Protein AF-A0A368W1X5-F1 (afdb_monomer_lite)

Foldseek 3Di:
DWWKFFAPPPDPLVRRAIFAADDDDVPDDDQWGQGQVRDTDGPVGMDIDPDGDDHHDPSRVVVVVVVDDDDDDPPDDDD

Radius of gyration: 15.11 Å; chains: 1; bounding box: 44×25×44 Å

Structure (mmCIF, N/CA/C/O backbone):
data_AF-A0A368W1X5-F1
#
_entry.id   AF-A0A368W1X5-F1
#
loop_
_atom_site.group_PDB
_atom_site.id
_atom_site.type_symbol
_atom_site.label_atom_id
_atom_site.label_alt_id
_atom_site.label_comp_id
_atom_site.label_asym_id
_atom_site.label_entity_id
_atom_site.label_seq_id
_atom_site.pdbx_PDB_ins_code
_atom_site.Cartn_x
_atom_site.Cartn_y
_atom_site.Cartn_z
_atom_site.occupancy
_atom_site.B_iso_or_equiv
_atom_site.auth_seq_id
_atom_site.auth_comp_id
_atom_site.auth_asym_id
_atom_site.auth_atom_id
_atom_site.pdbx_PDB_model_num
ATOM 1 N N . MET A 1 1 ? 11.250 1.007 -6.038 1.00 86.00 1 MET A N 1
ATOM 2 C CA . MET A 1 1 ? 10.254 0.718 -4.980 1.00 86.00 1 MET A CA 1
ATOM 3 C C . MET A 1 1 ? 9.437 1.968 -4.715 1.00 86.00 1 MET A C 1
ATOM 5 O O . MET A 1 1 ? 9.911 3.045 -5.053 1.00 86.00 1 MET A O 1
ATOM 9 N N . VAL A 1 2 ? 8.246 1.829 -4.142 1.00 91.56 2 VAL A N 1
ATOM 10 C CA . VAL A 1 2 ? 7.349 2.945 -3.809 1.00 91.56 2 VAL A CA 1
ATOM 11 C C . VAL A 1 2 ? 6.745 2.746 -2.419 1.00 91.56 2 VAL A C 1
ATOM 13 O O . VAL A 1 2 ? 6.611 1.603 -1.976 1.00 91.56 2 VAL A O 1
ATOM 16 N N . ALA A 1 3 ? 6.420 3.841 -1.731 1.00 94.31 3 ALA A N 1
ATOM 17 C CA . ALA A 1 3 ? 5.708 3.810 -0.460 1.00 94.31 3 ALA A CA 1
ATOM 18 C C . ALA A 1 3 ? 4.192 3.878 -0.698 1.00 94.31 3 ALA A C 1
ATOM 20 O O . ALA A 1 3 ? 3.708 4.712 -1.463 1.00 94.31 3 ALA A O 1
ATOM 21 N N . VAL A 1 4 ? 3.454 2.978 -0.052 1.00 95.31 4 VAL A N 1
ATOM 22 C CA . VAL A 1 4 ? 1.999 2.845 -0.164 1.00 95.31 4 VAL A CA 1
ATOM 23 C C . VAL A 1 4 ? 1.374 2.654 1.210 1.00 95.31 4 VAL A C 1
ATOM 25 O O . VAL A 1 4 ? 1.929 1.964 2.063 1.00 95.31 4 VAL A O 1
ATOM 28 N N . ARG A 1 5 ? 0.203 3.240 1.440 1.00 95.94 5 ARG A N 1
ATOM 29 C CA . ARG A 1 5 ? -0.590 3.045 2.663 1.00 95.94 5 ARG A CA 1
ATOM 30 C C . ARG A 1 5 ? -2.073 3.045 2.329 1.00 95.94 5 ARG A C 1
ATOM 32 O O . ARG A 1 5 ? -2.473 3.543 1.281 1.00 95.94 5 ARG A O 1
ATOM 39 N N . PHE A 1 6 ? -2.898 2.526 3.233 1.00 95.88 6 PHE A N 1
ATOM 40 C CA . PHE A 1 6 ? -4.343 2.712 3.122 1.00 95.88 6 PHE A CA 1
ATOM 41 C C . PHE A 1 6 ? -4.706 4.196 3.196 1.00 95.88 6 PHE A C 1
ATOM 43 O O . PHE A 1 6 ? -4.224 4.923 4.080 1.00 95.88 6 PHE A O 1
ATOM 50 N N . ALA A 1 7 ? -5.606 4.609 2.307 1.00 94.94 7 ALA A N 1
ATOM 51 C CA . ALA A 1 7 ? -6.140 5.955 2.293 1.00 94.94 7 ALA A CA 1
ATOM 52 C C . ALA A 1 7 ? -6.878 6.295 3.594 1.00 94.94 7 ALA A C 1
ATOM 54 O O . ALA A 1 7 ? -7.337 5.416 4.336 1.00 94.94 7 ALA A O 1
ATOM 55 N N . SER A 1 8 ? -6.961 7.588 3.903 1.00 92.94 8 SER A N 1
ATOM 56 C CA . SER A 1 8 ? -7.679 8.058 5.090 1.00 92.94 8 SER A CA 1
ATOM 57 C C . SER A 1 8 ? -9.128 7.560 5.103 1.00 92.94 8 SER A C 1
ATOM 59 O O . SER A 1 8 ? -9.820 7.592 4.088 1.00 92.94 8 SER A O 1
ATOM 61 N N . GLY A 1 9 ? -9.587 7.071 6.258 1.00 94.25 9 GLY A N 1
ATOM 62 C CA . GLY A 1 9 ? -10.947 6.550 6.436 1.00 94.25 9 GLY A CA 1
ATOM 63 C C . GLY A 1 9 ? -11.179 5.110 5.960 1.00 94.25 9 GLY A C 1
ATOM 64 O O . GLY A 1 9 ? -12.240 4.564 6.243 1.00 94.25 9 GLY A O 1
ATOM 65 N N . VAL A 1 10 ? -10.206 4.464 5.304 1.00 96.75 10 VAL A N 1
ATOM 66 C CA . VAL A 1 10 ? -10.329 3.060 4.855 1.00 96.75 10 VAL A CA 1
ATOM 67 C C . VAL A 1 10 ? -10.087 2.082 6.006 1.00 96.75 10 VAL A C 1
ATOM 69 O O . VAL A 1 10 ? -10.799 1.095 6.172 1.00 96.75 10 VAL A O 1
ATOM 72 N N . VAL A 1 11 ? -9.082 2.373 6.831 1.00 93.62 11 VAL A N 1
ATOM 73 C CA . VAL A 1 11 ? -8.766 1.642 8.062 1.00 93.62 11 VAL A CA 1
ATOM 74 C C . VAL A 1 11 ? -8.482 2.641 9.183 1.00 93.62 11 VAL A C 1
ATOM 76 O O . VAL A 1 11 ? -8.205 3.814 8.928 1.00 93.62 11 VAL A O 1
ATOM 79 N N . GLY A 1 12 ? -8.526 2.186 10.437 1.00 93.06 12 GLY A N 1
ATOM 80 C CA . GLY A 1 12 ? -8.112 3.018 11.571 1.00 93.06 12 GLY A CA 1
ATOM 81 C C . GLY A 1 12 ? -6.642 3.445 11.462 1.00 93.06 12 GLY A C 1
ATOM 82 O O . GLY A 1 12 ? -5.821 2.693 10.941 1.00 93.06 12 GLY A O 1
ATOM 83 N N . GLU A 1 13 ? -6.294 4.625 11.986 1.00 88.94 13 GLU A N 1
ATOM 84 C CA . GLU A 1 13 ? -4.951 5.222 11.840 1.00 88.94 13 GLU A CA 1
ATOM 85 C C . GLU A 1 13 ? -3.818 4.301 12.322 1.00 88.94 13 GLU A C 1
ATOM 87 O O . GLU A 1 13 ? -2.771 4.219 11.6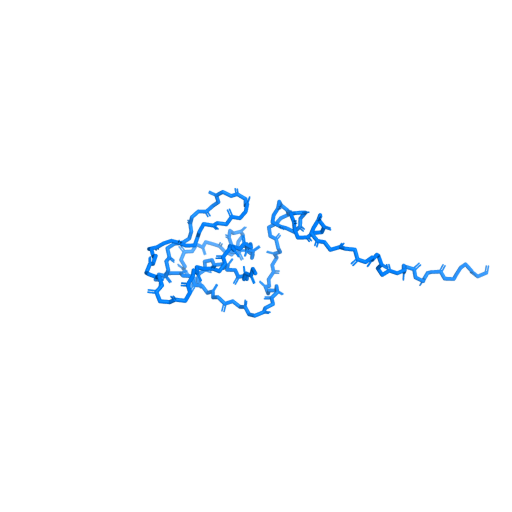90 1.00 88.94 13 GLU A O 1
ATOM 92 N N . THR A 1 14 ? -4.051 3.499 13.367 1.00 88.19 14 THR A N 1
ATOM 93 C CA . THR A 1 14 ? -3.075 2.510 13.870 1.00 88.19 14 THR A CA 1
ATOM 94 C C . THR A 1 14 ? -2.683 1.444 12.843 1.00 88.19 14 THR A C 1
ATOM 96 O O . THR A 1 14 ? -1.675 0.764 13.020 1.00 88.19 14 THR A O 1
ATOM 99 N N . ARG A 1 15 ? -3.466 1.290 11.772 1.00 89.06 15 ARG A N 1
ATOM 100 C CA . ARG A 1 15 ? -3.231 0.358 10.664 1.00 89.06 15 ARG A CA 1
ATOM 101 C C . ARG A 1 15 ? -2.846 1.063 9.363 1.00 89.06 15 ARG A C 1
ATOM 103 O O . ARG A 1 15 ? -2.657 0.388 8.358 1.00 89.06 15 ARG A O 1
ATOM 110 N N . ARG A 1 16 ? -2.713 2.393 9.356 1.00 92.81 16 ARG A N 1
ATOM 111 C CA . ARG A 1 16 ? -2.292 3.168 8.177 1.00 92.81 16 ARG A CA 1
ATOM 112 C C . ARG A 1 16 ? -0.775 3.367 8.136 1.00 92.81 16 ARG A C 1
ATOM 114 O O . ARG A 1 16 ? -0.289 4.463 7.872 1.00 92.81 16 ARG A O 1
ATOM 121 N N . GLN A 1 17 ? -0.024 2.308 8.419 1.00 94.62 17 GLN A N 1
ATOM 122 C CA . GLN A 1 17 ? 1.428 2.341 8.276 1.00 94.62 17 GLN A CA 1
ATOM 123 C C . GLN A 1 17 ? 1.815 2.482 6.796 1.00 94.62 17 GLN A C 1
ATOM 125 O O . GLN A 1 17 ? 1.091 2.027 5.911 1.00 94.62 17 GLN A O 1
ATOM 130 N N . ALA A 1 18 ? 2.963 3.099 6.525 1.00 95.00 18 ALA A N 1
ATOM 131 C CA . ALA A 1 18 ? 3.558 3.118 5.197 1.00 95.00 18 ALA A CA 1
ATOM 132 C C . ALA A 1 18 ? 4.275 1.795 4.922 1.00 95.00 18 ALA A C 1
ATOM 134 O O . ALA A 1 18 ? 5.168 1.375 5.663 1.00 95.00 18 ALA A O 1
ATOM 135 N N . HIS A 1 19 ? 3.900 1.147 3.831 1.00 95.19 19 HIS A N 1
ATOM 136 C CA . HIS A 1 19 ? 4.485 -0.089 3.342 1.00 95.19 19 HIS A CA 1
ATOM 137 C C . HIS A 1 19 ? 5.288 0.178 2.078 1.00 95.19 19 HIS A C 1
ATOM 139 O O . HIS A 1 19 ? 5.024 1.122 1.342 1.00 95.19 19 HIS A O 1
ATOM 145 N N . LEU A 1 20 ? 6.269 -0.673 1.805 1.00 94.25 20 LEU A N 1
ATOM 146 C CA . LEU A 1 20 ? 7.065 -0.587 0.591 1.00 94.25 20 LEU A CA 1
ATOM 147 C C . LEU A 1 20 ? 6.627 -1.677 -0.377 1.00 94.25 20 LEU A C 1
ATOM 149 O O . LEU A 1 20 ? 6.495 -2.835 0.020 1.00 94.25 20 LEU A O 1
ATOM 153 N N . ALA A 1 21 ? 6.415 -1.301 -1.633 1.00 93.19 21 ALA A N 1
ATOM 154 C CA . ALA A 1 21 ? 6.013 -2.196 -2.709 1.00 93.19 21 ALA A CA 1
ATOM 155 C C . ALA A 1 21 ? 6.938 -2.064 -3.927 1.00 93.19 21 ALA A C 1
ATOM 157 O O . ALA A 1 21 ? 7.618 -1.047 -4.140 1.00 93.19 21 ALA A O 1
ATOM 158 N N . SER A 1 22 ? 6.955 -3.112 -4.747 1.00 90.19 22 SER A N 1
ATOM 159 C CA . SER A 1 22 ? 7.584 -3.081 -6.066 1.00 90.19 22 SER A CA 1
ATOM 160 C C . SER A 1 22 ? 6.777 -2.194 -7.009 1.00 90.19 22 SER A C 1
ATOM 162 O O . SER A 1 22 ? 5.550 -2.202 -6.981 1.00 90.19 22 SER A O 1
ATOM 164 N N . VAL A 1 23 ? 7.471 -1.433 -7.857 1.00 89.06 23 VAL A N 1
ATOM 165 C CA . VAL A 1 23 ? 6.814 -0.663 -8.920 1.00 89.06 23 VAL A CA 1
ATOM 166 C C . VAL A 1 23 ? 6.526 -1.637 -10.066 1.00 89.06 23 VAL A C 1
ATOM 168 O O . VAL A 1 23 ? 7.466 -2.295 -10.520 1.00 89.06 23 VAL A O 1
ATOM 171 N N . PRO A 1 24 ? 5.269 -1.770 -10.520 1.00 88.19 24 PRO A N 1
ATOM 172 C CA . PRO A 1 24 ? 4.942 -2.582 -11.686 1.00 88.19 24 PRO A CA 1
ATOM 173 C C . PRO A 1 24 ? 5.701 -2.114 -12.931 1.00 88.19 24 PRO A C 1
ATOM 175 O O . PRO A 1 24 ? 6.085 -0.948 -13.039 1.00 88.19 24 PRO A O 1
ATOM 178 N N . ALA A 1 25 ? 5.884 -3.015 -13.898 1.00 88.56 25 ALA A N 1
ATOM 179 C CA . ALA A 1 25 ? 6.450 -2.637 -15.188 1.00 88.56 25 ALA A CA 1
ATOM 180 C C . ALA A 1 25 ? 5.606 -1.521 -15.844 1.00 88.56 25 ALA A C 1
ATOM 182 O O . ALA A 1 25 ? 4.379 -1.525 -15.698 1.00 88.56 25 ALA A O 1
ATOM 183 N N . PRO A 1 26 ? 6.221 -0.576 -16.577 1.00 86.50 26 PRO A N 1
ATOM 184 C CA . PRO A 1 26 ? 5.477 0.468 -17.274 1.00 86.50 26 PRO A CA 1
ATOM 185 C C . PRO A 1 26 ? 4.370 -0.126 -18.157 1.00 86.50 26 PRO A C 1
ATOM 187 O O . PRO A 1 26 ? 4.626 -1.019 -18.962 1.00 86.50 26 PRO A O 1
ATOM 190 N N . GLY A 1 27 ? 3.137 0.357 -17.989 1.00 85.62 27 GLY A N 1
ATOM 191 C CA . GLY A 1 27 ? 1.965 -0.127 -18.727 1.00 85.62 27 GLY A CA 1
ATOM 192 C C . GLY A 1 27 ? 1.309 -1.399 -18.171 1.00 85.62 27 GLY A C 1
ATOM 193 O O . GLY A 1 27 ? 0.272 -1.803 -18.689 1.00 85.62 27 GLY A O 1
ATOM 194 N N . ALA A 1 28 ? 1.853 -2.015 -17.117 1.00 89.12 28 ALA A N 1
ATOM 195 C CA . ALA A 1 28 ? 1.211 -3.146 -16.456 1.00 89.12 28 ALA A CA 1
ATOM 196 C C . ALA A 1 28 ? 0.049 -2.683 -15.561 1.00 89.12 28 ALA A C 1
ATOM 198 O O . ALA A 1 28 ? 0.216 -1.840 -14.675 1.00 89.12 28 ALA A O 1
ATOM 199 N N . THR A 1 29 ? -1.125 -3.278 -15.758 1.00 90.19 29 THR A N 1
ATOM 200 C CA . THR A 1 29 ? -2.263 -3.133 -14.846 1.00 90.19 29 THR A CA 1
ATOM 201 C C . THR A 1 29 ? -2.101 -4.068 -13.653 1.00 90.19 29 THR A C 1
ATOM 203 O O . THR A 1 29 ? -1.684 -5.214 -13.812 1.00 90.19 29 THR A O 1
ATOM 206 N N . HIS A 1 30 ? -2.462 -3.598 -12.464 1.00 93.38 30 HIS A N 1
ATOM 207 C CA . HIS A 1 30 ? -2.520 -4.408 -11.251 1.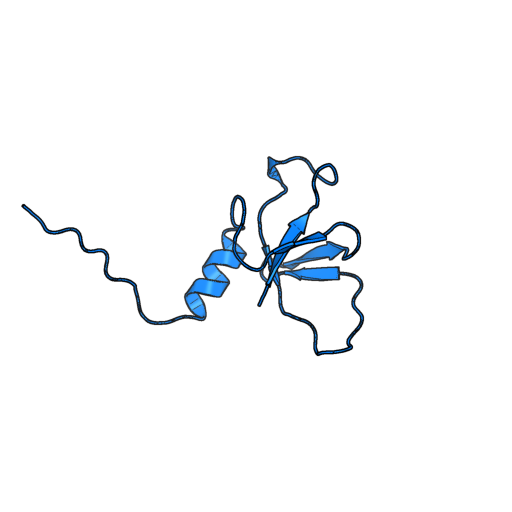00 93.38 30 HIS A CA 1
ATOM 208 C C . HIS A 1 30 ? -3.688 -3.934 -10.386 1.00 93.38 30 HIS A C 1
ATOM 210 O O . HIS A 1 30 ? -4.035 -2.756 -10.410 1.00 93.38 30 HIS A O 1
ATOM 216 N N . GLU A 1 31 ? -4.289 -4.856 -9.640 1.00 96.31 31 GLU A N 1
ATOM 217 C CA . GLU A 1 31 ? -5.416 -4.566 -8.743 1.00 96.31 31 GLU A CA 1
ATOM 218 C C . GLU A 1 31 ? -4.944 -4.254 -7.315 1.00 96.31 31 GLU A C 1
ATOM 220 O O . GLU A 1 31 ? -5.622 -3.554 -6.570 1.00 96.31 31 GLU A O 1
ATOM 225 N N . PHE A 1 32 ? -3.747 -4.723 -6.937 1.00 96.88 32 PHE A N 1
ATOM 226 C CA . PHE A 1 32 ? -3.205 -4.579 -5.587 1.00 96.88 32 PHE A CA 1
ATOM 227 C C . PHE A 1 32 ? -1.729 -4.208 -5.593 1.00 96.88 32 PHE A C 1
ATOM 229 O O . PHE A 1 32 ? -0.925 -4.792 -6.322 1.00 96.88 32 PHE A O 1
ATOM 236 N N . TRP A 1 33 ? -1.348 -3.324 -4.680 1.00 95.81 33 TRP A N 1
ATOM 237 C CA . TRP A 1 33 ? 0.033 -3.162 -4.265 1.00 95.81 33 TRP A CA 1
ATOM 238 C C . TRP A 1 33 ? 0.441 -4.341 -3.384 1.00 95.81 33 TRP A C 1
ATOM 240 O O . TRP A 1 33 ? 0.021 -4.439 -2.228 1.00 95.81 33 TRP A O 1
ATOM 250 N N . THR A 1 34 ? 1.275 -5.231 -3.919 1.00 95.31 34 THR A N 1
ATOM 251 C CA . THR A 1 34 ? 1.940 -6.275 -3.132 1.00 95.31 34 THR A CA 1
ATOM 252 C C . THR A 1 34 ? 3.169 -5.687 -2.450 1.00 95.31 34 THR A C 1
ATOM 254 O O . THR A 1 34 ? 4.160 -5.325 -3.088 1.00 95.31 34 THR A O 1
ATOM 257 N N . THR A 1 35 ? 3.088 -5.577 -1.130 1.00 95.25 35 THR A N 1
ATOM 258 C CA . THR A 1 35 ? 4.139 -4.996 -0.290 1.00 95.25 35 THR A CA 1
ATOM 259 C C . THR A 1 35 ? 5.159 -6.047 0.153 1.00 95.25 35 THR A C 1
ATOM 261 O O . THR A 1 35 ? 4.857 -7.239 0.219 1.00 95.25 35 THR A O 1
ATOM 264 N N . PHE A 1 36 ? 6.364 -5.619 0.533 1.00 94.94 36 PHE A N 1
ATOM 265 C CA . PHE A 1 36 ? 7.424 -6.528 0.988 1.00 94.94 36 PHE A CA 1
ATOM 266 C C . PHE A 1 36 ? 7.118 -7.232 2.314 1.00 94.94 36 PHE A C 1
ATOM 268 O O . PHE A 1 36 ? 7.696 -8.277 2.594 1.00 94.94 36 PHE A O 1
ATOM 275 N N . CYS A 1 37 ? 6.193 -6.706 3.123 1.00 95.62 37 CYS A N 1
ATOM 276 C CA . CYS A 1 37 ? 5.696 -7.411 4.306 1.00 95.62 37 CYS A CA 1
ATOM 277 C C . CYS A 1 37 ? 4.572 -8.415 3.987 1.00 95.62 37 CYS A C 1
ATOM 279 O O . CYS A 1 37 ? 3.993 -8.980 4.911 1.00 95.62 37 CYS A O 1
ATOM 281 N N . GLY A 1 38 ? 4.229 -8.606 2.708 1.00 95.69 38 GLY A N 1
ATOM 282 C CA . GLY A 1 38 ? 3.190 -9.530 2.246 1.00 95.69 38 GLY A CA 1
ATOM 283 C C . GLY A 1 38 ? 1.765 -8.975 2.295 1.00 95.69 38 GLY A C 1
ATOM 284 O O . GLY A 1 38 ? 0.819 -9.696 1.991 1.00 95.69 38 GLY A O 1
ATOM 285 N N . MET A 1 39 ? 1.582 -7.706 2.667 1.00 95.69 39 MET A N 1
ATOM 286 C CA . MET A 1 39 ? 0.266 -7.066 2.641 1.00 95.69 39 MET A CA 1
ATOM 287 C C . MET A 1 39 ? -0.130 -6.710 1.206 1.00 95.69 39 MET A C 1
ATOM 289 O O . MET A 1 39 ? 0.702 -6.212 0.443 1.00 95.69 39 MET A O 1
ATOM 293 N N . HIS A 1 40 ? -1.406 -6.920 0.882 1.00 96.19 40 HIS A N 1
ATOM 294 C CA . HIS A 1 40 ? -2.045 -6.439 -0.339 1.00 96.19 40 HIS A CA 1
ATOM 295 C C . HIS A 1 40 ? -2.918 -5.227 -0.023 1.00 96.19 40 HIS A C 1
ATOM 297 O O . HIS A 1 40 ? -3.836 -5.323 0.793 1.00 96.19 40 HIS A O 1
ATOM 303 N N . ILE A 1 41 ? -2.631 -4.099 -0.670 1.00 96.19 41 ILE A N 1
ATOM 304 C CA . ILE A 1 41 ? -3.449 -2.885 -0.582 1.00 96.19 41 ILE A CA 1
ATOM 305 C C . ILE A 1 41 ? -4.094 -2.668 -1.954 1.00 96.19 41 ILE A C 1
ATOM 307 O O . ILE A 1 41 ? -3.349 -2.514 -2.922 1.00 96.19 41 ILE A O 1
ATOM 311 N N . PRO A 1 42 ? -5.433 -2.675 -2.073 1.00 97.38 42 PRO A N 1
ATOM 312 C CA . PRO A 1 42 ? -6.088 -2.433 -3.355 1.00 97.38 42 PRO A CA 1
ATOM 313 C C . PRO A 1 42 ? -5.734 -1.047 -3.906 1.00 97.38 42 PRO A C 1
ATOM 315 O O . PRO A 1 42 ? -5.632 -0.083 -3.140 1.00 97.38 42 PRO A O 1
ATOM 318 N N . VAL A 1 43 ? -5.521 -0.944 -5.219 1.00 96.19 43 VAL A N 1
ATOM 319 C CA . VAL A 1 43 ? -5.072 0.298 -5.878 1.00 96.19 43 VAL A CA 1
ATOM 320 C C . VAL A 1 43 ? -6.055 1.445 -5.645 1.00 96.19 43 VAL A C 1
ATOM 322 O O . VAL A 1 43 ? -5.637 2.582 -5.443 1.00 96.19 43 VAL A O 1
ATOM 325 N N . GLU A 1 44 ? -7.351 1.150 -5.611 1.00 97.38 44 GLU A N 1
ATOM 326 C CA . GLU A 1 44 ? -8.433 2.118 -5.446 1.00 97.38 44 GLU A CA 1
ATOM 327 C C . GLU A 1 44 ? -8.495 2.768 -4.056 1.00 97.38 44 GLU A C 1
ATOM 329 O O . GLU A 1 44 ? -9.069 3.845 -3.906 1.00 97.38 44 GLU A O 1
ATOM 334 N N . VAL A 1 45 ? -7.895 2.138 -3.042 1.00 97.25 45 VAL A N 1
ATOM 335 C CA . VAL A 1 45 ? -7.852 2.642 -1.658 1.00 97.25 45 VAL A CA 1
ATOM 336 C C . VAL A 1 45 ? -6.426 2.884 -1.165 1.00 97.25 45 VAL A C 1
ATOM 338 O O . VAL A 1 45 ? -6.194 3.003 0.042 1.00 97.25 45 VAL A O 1
ATOM 341 N N . ALA A 1 46 ? -5.461 2.947 -2.079 1.00 95.69 46 ALA A N 1
ATOM 342 C CA . ALA A 1 46 ? -4.070 3.211 -1.760 1.00 95.69 46 ALA A CA 1
ATOM 343 C C . ALA A 1 46 ? -3.734 4.698 -1.924 1.00 95.69 46 ALA A C 1
ATOM 345 O O . ALA A 1 46 ? -3.967 5.303 -2.968 1.00 95.69 46 ALA A O 1
ATOM 346 N N . GLU A 1 47 ? -3.094 5.268 -0.911 1.00 94.94 47 GLU A N 1
ATOM 347 C CA . GLU A 1 47 ? -2.291 6.477 -1.063 1.00 94.94 47 GLU A CA 1
ATOM 348 C C . GLU A 1 47 ? -0.866 6.056 -1.437 1.00 94.94 47 GLU A C 1
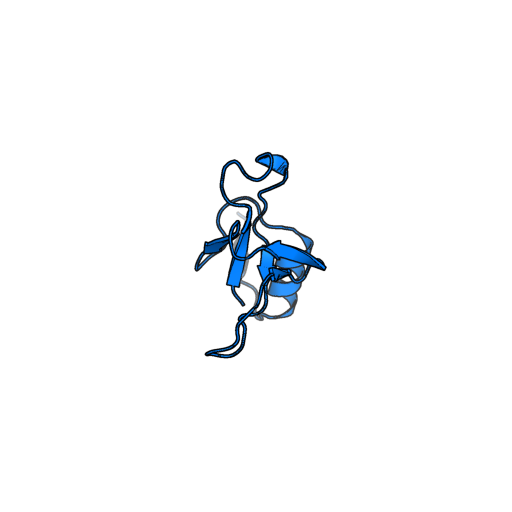ATOM 350 O O . GLU A 1 47 ? -0.264 5.213 -0.767 1.00 94.94 47 GLU A O 1
ATOM 355 N N . VAL A 1 48 ? -0.333 6.643 -2.510 1.00 93.44 48 VAL A N 1
ATOM 356 C CA . VAL A 1 48 ? 1.010 6.360 -3.031 1.00 93.44 48 VAL A CA 1
ATOM 357 C C . VAL A 1 48 ? 1.873 7.605 -2.847 1.00 93.44 48 VAL A C 1
ATOM 359 O O . VAL A 1 48 ? 1.523 8.675 -3.344 1.00 93.44 48 VAL A O 1
ATOM 362 N N . SER A 1 49 ? 3.005 7.481 -2.158 1.00 86.12 49 SER A N 1
ATOM 363 C CA . SER A 1 49 ? 3.909 8.599 -1.877 1.00 86.12 49 SER A CA 1
ATOM 364 C C . SER A 1 49 ? 5.307 8.368 -2.457 1.00 86.12 49 SER A C 1
ATOM 366 O O . SER A 1 49 ? 5.803 7.244 -2.557 1.00 86.12 49 SER A O 1
ATOM 368 N N . GLN A 1 50 ? 5.969 9.465 -2.838 1.00 68.69 50 GLN A N 1
ATOM 369 C CA . GLN A 1 50 ? 7.347 9.458 -3.360 1.00 68.69 50 GLN A CA 1
ATOM 370 C C . GLN A 1 50 ? 8.412 9.338 -2.247 1.00 68.69 50 GLN A C 1
ATOM 372 O O . GLN A 1 50 ? 9.606 9.323 -2.529 1.00 68.69 50 GLN A O 1
ATOM 377 N N . GLY A 1 51 ? 7.991 9.242 -0.983 1.00 63.53 51 GLY A N 1
ATOM 378 C CA . GLY A 1 51 ? 8.845 9.067 0.191 1.00 63.53 51 GLY A CA 1
ATOM 379 C C . GLY A 1 51 ? 8.046 8.512 1.376 1.00 63.53 51 GLY A C 1
ATOM 380 O O . GLY A 1 51 ? 6.813 8.508 1.318 1.00 63.53 51 GLY A O 1
ATOM 381 N N . PRO A 1 52 ? 8.707 8.002 2.429 1.00 62.44 52 PRO A N 1
ATOM 382 C CA . PRO A 1 52 ? 8.015 7.455 3.591 1.00 62.44 52 PRO A CA 1
ATOM 383 C C . PRO A 1 52 ? 7.270 8.576 4.330 1.00 62.44 52 PRO A C 1
ATOM 385 O O . PRO A 1 52 ? 7.899 9.472 4.884 1.00 62.44 52 PRO A O 1
ATOM 388 N N . ASP A 1 53 ? 5.938 8.523 4.323 1.00 74.12 53 ASP A N 1
ATOM 389 C CA . ASP A 1 53 ? 5.071 9.426 5.084 1.00 74.12 53 ASP A CA 1
ATOM 390 C C . ASP A 1 53 ? 4.201 8.627 6.066 1.00 74.12 53 ASP A C 1
ATOM 392 O O . ASP A 1 53 ? 3.614 7.600 5.716 1.00 74.12 53 ASP A O 1
ATOM 396 N N . GLY A 1 54 ? 4.118 9.097 7.309 1.00 80.38 54 GLY A N 1
ATOM 397 C CA . GLY A 1 54 ? 3.553 8.355 8.434 1.00 80.38 54 GLY A CA 1
ATOM 398 C C . GLY A 1 54 ? 4.487 7.284 9.012 1.00 80.38 54 GLY A C 1
ATOM 399 O O . GLY A 1 54 ? 5.681 7.222 8.721 1.00 80.38 54 GLY A O 1
ATOM 400 N N . MET A 1 55 ? 3.937 6.433 9.883 1.00 91.25 55 MET A N 1
ATOM 401 C CA . MET A 1 55 ? 4.712 5.390 10.562 1.00 91.25 55 MET A CA 1
ATOM 402 C C . MET A 1 55 ? 5.093 4.272 9.586 1.00 91.25 55 MET A C 1
ATOM 404 O O . MET A 1 55 ? 4.195 3.669 8.996 1.00 91.25 55 MET A O 1
ATOM 408 N N . PRO A 1 56 ? 6.382 3.927 9.427 1.00 92.62 56 PRO A N 1
ATOM 409 C CA . PRO A 1 56 ? 6.777 2.861 8.522 1.00 92.62 56 PRO A CA 1
ATOM 410 C C . PRO A 1 56 ? 6.405 1.487 9.087 1.00 92.62 56 PRO A C 1
ATOM 412 O O . PRO A 1 56 ? 6.507 1.216 10.285 1.00 92.62 56 PRO A O 1
ATOM 415 N N . CYS A 1 57 ? 6.041 0.577 8.195 1.00 94.62 57 CYS A N 1
ATOM 416 C CA . CYS A 1 57 ? 5.976 -0.843 8.488 1.00 94.62 57 CYS A CA 1
ATOM 417 C C . CYS A 1 57 ? 7.404 -1.367 8.704 1.00 94.62 57 CYS A C 1
ATOM 419 O O . CYS A 1 57 ? 8.211 -1.383 7.772 1.00 94.62 57 CYS A O 1
ATOM 421 N N . LEU A 1 58 ? 7.723 -1.815 9.922 1.00 93.19 58 LEU A N 1
ATOM 422 C CA . LEU A 1 58 ? 9.082 -2.233 10.283 1.00 93.19 58 LEU A CA 1
ATOM 423 C C . LEU A 1 58 ? 9.654 -3.333 9.359 1.00 93.19 58 LEU A C 1
ATOM 425 O O . LEU A 1 58 ? 10.773 -3.155 8.884 1.00 93.19 58 LEU A O 1
ATOM 429 N N . PRO A 1 59 ? 8.918 -4.408 9.002 1.00 94.44 59 PRO A N 1
ATOM 430 C CA . PRO A 1 59 ? 9.395 -5.369 8.004 1.00 94.44 59 PRO A CA 1
ATOM 431 C C . PRO A 1 59 ? 9.755 -4.743 6.647 1.00 94.44 59 PRO A C 1
ATOM 433 O O . PRO A 1 59 ? 10.773 -5.096 6.055 1.00 94.44 59 PRO A O 1
ATOM 436 N N . CYS A 1 60 ? 8.957 -3.783 6.164 1.00 93.38 60 CYS A N 1
ATOM 437 C CA . CYS A 1 60 ? 9.250 -3.074 4.917 1.00 93.38 60 CYS A CA 1
ATOM 438 C C . CYS A 1 60 ? 10.504 -2.198 5.049 1.00 93.38 60 CYS A C 1
ATOM 440 O O . CYS A 1 60 ? 11.334 -2.176 4.143 1.00 93.38 60 CYS A O 1
ATOM 442 N N . LEU A 1 61 ? 10.666 -1.509 6.182 1.00 90.81 61 LEU A N 1
ATOM 443 C CA . LEU A 1 61 ? 11.845 -0.689 6.457 1.00 90.81 61 LEU A CA 1
ATOM 444 C C . LEU A 1 61 ? 13.123 -1.540 6.469 1.00 90.81 61 LEU A C 1
ATOM 446 O O . LEU A 1 61 ? 14.090 -1.204 5.787 1.00 90.81 61 LEU A O 1
ATOM 450 N N . MET A 1 62 ? 13.105 -2.680 7.163 1.00 91.50 62 MET A N 1
ATOM 451 C CA . MET A 1 62 ? 14.243 -3.604 7.209 1.00 91.50 62 MET A CA 1
ATOM 452 C C . MET A 1 62 ? 14.596 -4.162 5.825 1.00 91.50 62 MET A C 1
ATOM 454 O O . MET A 1 62 ? 15.775 -4.296 5.502 1.00 91.50 62 MET A O 1
ATOM 458 N N . HIS A 1 63 ? 13.593 -4.422 4.979 1.00 88.50 63 HIS A N 1
ATOM 459 C CA . HIS A 1 63 ? 13.817 -4.821 3.589 1.00 88.50 63 HIS A CA 1
ATOM 460 C C . HIS A 1 63 ? 14.563 -3.738 2.790 1.00 88.50 63 HIS A C 1
ATOM 462 O O . HIS A 1 63 ? 15.468 -4.054 2.023 1.00 88.50 63 HIS A O 1
ATOM 468 N N . SER A 1 64 ? 14.233 -2.457 2.996 1.00 82.88 64 SER A N 1
ATOM 469 C CA . SER A 1 64 ? 14.915 -1.346 2.311 1.00 82.88 64 SER A CA 1
ATOM 470 C C . SER A 1 64 ? 16.365 -1.144 2.765 1.00 82.88 64 SER A C 1
ATOM 472 O O . SER A 1 64 ? 17.236 -0.867 1.938 1.00 82.88 64 SER A O 1
ATOM 474 N N . ALA A 1 65 ? 16.640 -1.341 4.059 1.00 77.44 65 ALA A N 1
ATOM 475 C CA . ALA A 1 65 ? 17.980 -1.207 4.627 1.00 77.44 65 ALA A CA 1
ATOM 476 C C . ALA A 1 65 ? 18.934 -2.294 4.109 1.00 77.44 65 ALA A C 1
ATOM 478 O O . ALA A 1 65 ? 20.101 -2.020 3.852 1.00 77.44 65 ALA A O 1
ATOM 479 N N . ALA A 1 66 ? 18.430 -3.508 3.871 1.00 67.88 66 ALA A N 1
ATOM 480 C CA . ALA A 1 66 ? 19.211 -4.585 3.261 1.00 67.88 66 ALA A CA 1
ATOM 481 C C . ALA A 1 66 ? 19.583 -4.315 1.786 1.00 67.88 66 ALA A C 1
ATOM 483 O O . ALA A 1 66 ? 20.494 -4.951 1.260 1.00 67.88 66 ALA A O 1
ATOM 484 N N . GLY A 1 67 ? 18.890 -3.384 1.119 1.00 60.41 67 GLY A N 1
ATOM 485 C CA . GLY A 1 67 ? 19.113 -3.018 -0.282 1.00 60.41 67 GLY A CA 1
ATOM 486 C C . GLY A 1 67 ? 20.030 -1.809 -0.507 1.00 60.41 67 GLY A C 1
ATOM 487 O O . GLY A 1 67 ? 20.262 -1.458 -1.661 1.00 60.41 67 GLY A O 1
ATOM 488 N N . THR A 1 68 ? 20.545 -1.168 0.552 1.00 49.19 68 THR A N 1
ATOM 489 C CA . THR A 1 68 ? 21.326 0.080 0.450 1.00 49.19 68 THR A CA 1
ATOM 490 C C . THR A 1 68 ? 22.572 0.020 1.340 1.00 49.19 68 THR A C 1
ATOM 492 O O . THR A 1 68 ? 22.459 -0.042 2.558 1.00 49.19 68 THR A O 1
ATOM 495 N N . GLY A 1 69 ? 23.772 0.082 0.759 1.00 42.97 69 GLY A N 1
ATOM 496 C CA . GLY A 1 69 ? 24.969 0.564 1.468 1.00 42.97 69 GLY A CA 1
ATOM 497 C C . GLY A 1 69 ? 25.355 1.965 0.965 1.00 42.97 69 GLY A C 1
ATOM 498 O O . GLY A 1 69 ? 24.896 2.333 -0.118 1.00 42.97 69 GLY A O 1
ATOM 499 N N . PRO A 1 70 ? 26.227 2.733 1.655 1.00 44.25 70 PRO A N 1
ATOM 500 C CA . PRO A 1 70 ? 26.763 2.549 3.003 1.00 44.25 70 PRO A CA 1
ATOM 501 C C . PRO A 1 70 ? 26.042 3.406 4.066 1.00 44.25 70 PRO A C 1
ATOM 503 O O . PRO A 1 70 ? 25.249 4.295 3.760 1.00 44.25 70 PRO A O 1
ATOM 506 N N . ALA A 1 71 ? 26.349 3.093 5.328 1.00 52.25 71 ALA A N 1
ATOM 507 C CA . ALA A 1 71 ? 25.881 3.754 6.539 1.00 52.25 71 ALA A CA 1
ATOM 508 C C . ALA A 1 71 ? 26.123 5.270 6.519 1.00 52.25 71 ALA A C 1
ATOM 510 O O . ALA A 1 71 ? 27.225 5.729 6.227 1.00 52.25 71 ALA A O 1
ATOM 511 N N . VAL A 1 72 ? 25.106 6.041 6.904 1.00 51.59 72 VAL A N 1
ATOM 512 C CA . VAL A 1 72 ? 25.338 7.397 7.402 1.00 51.59 72 VAL A CA 1
ATOM 513 C C . VAL A 1 72 ? 25.993 7.263 8.773 1.00 51.59 72 VAL A C 1
ATOM 515 O O . VAL A 1 72 ? 25.448 6.623 9.673 1.00 51.59 72 VAL A O 1
ATOM 518 N N . GLU A 1 73 ? 27.208 7.788 8.898 1.00 44.28 73 GLU A N 1
ATOM 519 C CA . GLU A 1 73 ? 27.949 7.793 10.152 1.00 44.28 73 GLU A CA 1
ATOM 520 C C . GLU A 1 73 ? 27.163 8.603 11.185 1.00 44.28 73 GLU A C 1
ATOM 522 O O . GLU A 1 73 ? 26.889 9.790 10.994 1.00 44.28 73 GLU A O 1
ATOM 527 N N . ALA A 1 74 ? 26.768 7.944 12.275 1.00 52.38 74 ALA A 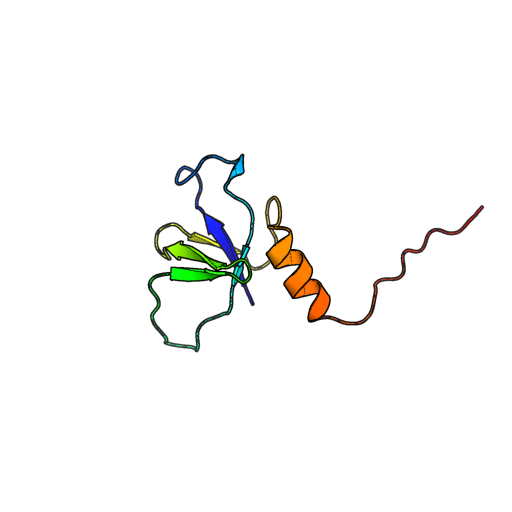N 1
ATOM 528 C CA . ALA A 1 74 ? 26.304 8.619 13.472 1.00 52.38 74 ALA A CA 1
ATOM 529 C C . ALA A 1 74 ? 27.501 9.373 14.063 1.00 52.38 74 ALA A C 1
ATOM 531 O O . ALA A 1 74 ? 28.279 8.827 14.841 1.00 52.38 74 ALA A O 1
ATOM 532 N N . GLY A 1 75 ? 27.682 10.618 13.629 1.00 52.31 75 GLY A N 1
ATOM 533 C CA . GLY A 1 75 ? 28.555 11.563 14.301 1.00 52.31 75 GLY A CA 1
ATOM 534 C C . GLY A 1 75 ? 27.958 11.911 15.659 1.00 52.31 75 GLY A C 1
ATOM 535 O O . GLY A 1 75 ? 27.142 12.823 15.748 1.00 52.31 75 GLY A O 1
ATOM 536 N N . ASP A 1 76 ? 28.366 11.185 16.696 1.00 56.31 76 ASP A N 1
ATOM 537 C CA . ASP A 1 76 ? 28.305 11.637 18.083 1.00 56.31 76 ASP A CA 1
ATOM 538 C C . ASP A 1 76 ? 29.751 11.784 18.565 1.00 56.31 76 ASP A C 1
ATOM 540 O O . ASP A 1 76 ? 30.440 10.811 18.878 1.00 56.31 76 ASP A O 1
ATOM 544 N N . SER A 1 77 ? 30.261 13.016 18.502 1.00 67.50 77 SER A N 1
ATOM 545 C CA . SER A 1 77 ? 31.535 13.366 19.121 1.00 67.50 77 SER A CA 1
ATOM 546 C C . SER A 1 77 ? 31.388 13.226 20.634 1.00 67.50 77 SER A C 1
ATOM 548 O O . SER A 1 77 ? 30.668 14.011 21.250 1.00 67.50 77 SER A O 1
ATOM 550 N N . CYS A 1 78 ? 32.108 12.277 21.236 1.00 55.19 78 CYS A N 1
ATOM 551 C CA . CYS A 1 78 ? 32.380 12.309 22.671 1.00 55.19 78 CYS A CA 1
ATOM 552 C C . CYS A 1 78 ? 33.015 13.659 23.042 1.00 55.19 78 CYS A C 1
ATOM 554 O O . CYS A 1 78 ? 33.939 14.118 22.363 1.00 55.19 78 CYS A O 1
ATOM 556 N N . GLY A 1 79 ? 3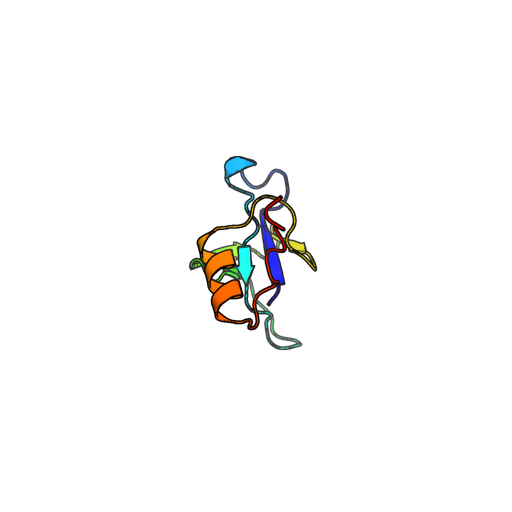2.492 14.271 24.108 1.00 52.44 79 GLY A N 1
ATOM 557 C CA . GLY A 1 79 ? 33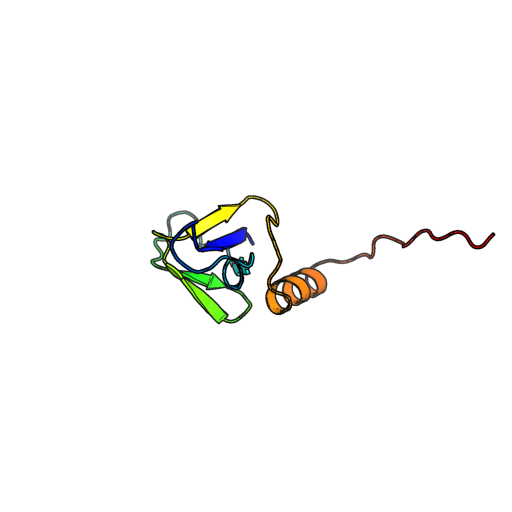.098 15.427 24.772 1.00 52.44 79 GLY A CA 1
ATOM 558 C C . GLY A 1 79 ? 34.395 15.111 25.505 1.00 52.44 79 GLY A C 1
ATOM 559 O O . GLY A 1 79 ? 34.795 13.924 25.558 1.00 52.44 79 GLY A O 1
#

Secondary structure (DSSP, 8-state):
-EEEEEPTTTS-GGG--BEEEPPPPTT---SEEEBTTS-EEEGGGEEEESS--SSB-HHHHHHHHTT--PPPP------

Organism: NCBI:txid1500506

pLDDT: mean 84.27, std 16.09, range [42.97, 97.38]

Sequence (79 aa):
MVAVRFASGVVGETRRQAHLASVPAPGATHEFWTTFCGMHIPVEVAEVSQGPDGMPCLPCLMHSAAGTGPAVEAGDSCG